Protein AF-A0A832ZTC3-F1 (afdb_monomer_lite)

Secondary structure (DSSP, 8-state):
-HHHHHHHHHHHHHHHHHHHHHTT----SSHHHHHHHHHHHHHHHHHHHHHHHHHHHHHHHHHTT--SSEEEEETTEEEEEETTEEEEEETTTTEEEEEETTEEEEEETTEEEEEETTEEEEEETTEEEEE-TT-HHHHHHTHHHHHHHHHHHHHHHHHHHHHHHHHHHHH-GGGGG-

Radius of gyration: 16.46 Å; chains: 1; bounding box: 39×31×46 Å

Organism: NCBI:txid1273541

Structure (mmCIF, N/CA/C/O backbone):
data_AF-A0A832ZTC3-F1
#
_entry.id   AF-A0A832ZTC3-F1
#
loop_
_atom_site.group_PDB
_atom_site.id
_atom_site.type_symbol
_atom_site.label_atom_id
_atom_site.label_alt_id
_atom_site.label_comp_id
_atom_site.label_asym_id
_atom_site.label_entity_id
_atom_site.label_seq_id
_atom_site.pdbx_PDB_ins_code
_atom_site.Cartn_x
_atom_site.Cartn_y
_atom_site.Cartn_z
_atom_site.occupancy
_atom_site.B_iso_or_equiv
_atom_site.auth_seq_id
_atom_site.auth_comp_id
_atom_site.auth_asym_id
_atom_site.auth_atom_id
_atom_site.pdbx_PDB_model_num
ATOM 1 N N . MET A 1 1 ? -5.459 -8.132 22.182 1.00 56.22 1 MET A N 1
ATOM 2 C CA . MET A 1 1 ? -4.021 -7.793 22.064 1.00 56.22 1 MET A CA 1
ATOM 3 C C . MET A 1 1 ? -3.426 -8.232 20.725 1.00 56.22 1 MET A C 1
ATOM 5 O O . MET A 1 1 ? -2.876 -7.371 20.054 1.00 56.22 1 MET A O 1
ATOM 9 N N . ALA A 1 2 ? -3.631 -9.476 20.268 1.00 82.06 2 ALA A N 1
ATOM 10 C CA . ALA A 1 2 ? -3.066 -9.996 19.006 1.00 82.06 2 ALA A CA 1
ATOM 11 C C . ALA A 1 2 ? -3.220 -9.079 17.767 1.00 82.06 2 ALA A C 1
ATOM 13 O O . ALA A 1 2 ? -2.262 -8.873 17.030 1.00 82.06 2 ALA A O 1
ATOM 14 N N . VAL A 1 3 ? -4.387 -8.451 17.560 1.00 90.62 3 VAL A N 1
ATOM 15 C CA . VAL A 1 3 ? -4.623 -7.584 16.384 1.00 90.62 3 VAL A CA 1
ATOM 16 C C . VAL A 1 3 ? -3.766 -6.303 16.399 1.00 90.62 3 VAL A C 1
ATOM 18 O O . VAL A 1 3 ? -3.328 -5.848 15.343 1.00 90.62 3 VAL A O 1
ATOM 21 N N . LEU A 1 4 ? -3.495 -5.720 17.576 1.00 90.31 4 LEU A N 1
ATOM 22 C CA . LEU A 1 4 ? -2.654 -4.516 17.707 1.00 90.31 4 LEU A CA 1
ATOM 23 C C . LEU A 1 4 ? -1.184 -4.822 17.419 1.00 90.31 4 LEU A C 1
ATOM 25 O O . LEU A 1 4 ? -0.517 -4.068 16.711 1.00 90.31 4 LEU A O 1
ATOM 29 N N . GLU A 1 5 ? -0.693 -5.940 17.947 1.00 90.00 5 GLU A N 1
ATOM 30 C CA . GLU A 1 5 ? 0.657 -6.435 17.671 1.00 90.00 5 GLU A CA 1
ATOM 31 C C . GLU A 1 5 ? 0.810 -6.749 16.183 1.00 90.00 5 GLU A C 1
ATOM 33 O O . GLU A 1 5 ? 1.784 -6.329 15.555 1.00 90.00 5 GLU A O 1
ATOM 38 N N . ARG A 1 6 ? -0.213 -7.369 15.584 1.00 91.94 6 ARG A N 1
ATOM 39 C CA . ARG A 1 6 ? -0.230 -7.667 14.154 1.00 91.94 6 ARG A CA 1
ATOM 40 C C . ARG A 1 6 ? -0.203 -6.410 13.286 1.00 91.94 6 ARG A C 1
ATOM 42 O O . ARG A 1 6 ? 0.473 -6.405 12.263 1.00 91.94 6 ARG A O 1
ATOM 49 N N . LEU A 1 7 ? -0.893 -5.333 13.671 1.00 94.38 7 LEU A N 1
ATOM 50 C CA . LEU A 1 7 ? -0.815 -4.053 12.953 1.00 94.38 7 LEU A CA 1
ATOM 51 C C . LEU A 1 7 ? 0.623 -3.519 12.881 1.00 94.38 7 LEU A C 1
ATOM 53 O O . LEU A 1 7 ? 1.050 -3.072 11.818 1.00 94.38 7 LEU A O 1
ATOM 57 N N . GLU A 1 8 ? 1.366 -3.576 13.990 1.00 94.12 8 GLU A N 1
ATOM 58 C CA . GLU A 1 8 ? 2.767 -3.133 14.040 1.00 94.12 8 GLU A CA 1
ATOM 59 C C . GLU A 1 8 ? 3.683 -4.046 13.225 1.00 94.12 8 GLU A C 1
ATOM 61 O O . GLU A 1 8 ? 4.513 -3.562 12.458 1.00 94.12 8 GLU A O 1
ATOM 66 N N . GLU A 1 9 ? 3.534 -5.362 13.376 1.00 94.12 9 GLU A N 1
ATOM 67 C CA . GLU A 1 9 ? 4.323 -6.353 12.643 1.00 94.12 9 GLU A CA 1
ATOM 68 C C . GLU A 1 9 ? 4.146 -6.202 11.129 1.00 94.12 9 GLU A C 1
ATOM 70 O O . GLU A 1 9 ? 5.126 -6.170 10.376 1.00 94.12 9 GLU A O 1
ATOM 75 N N . VAL A 1 10 ? 2.898 -6.060 10.676 1.00 96.19 10 VAL A N 1
ATOM 76 C CA . VAL A 1 10 ? 2.590 -5.859 9.261 1.00 96.19 10 VAL A CA 1
ATOM 77 C C . VAL A 1 10 ? 3.148 -4.525 8.781 1.00 96.19 10 VAL A C 1
ATOM 79 O O . VAL A 1 10 ? 3.794 -4.501 7.739 1.00 96.19 10 VAL A O 1
ATOM 82 N N . ALA A 1 11 ? 2.975 -3.431 9.531 1.00 96.75 11 ALA A N 1
ATOM 83 C CA . ALA A 1 11 ? 3.546 -2.135 9.163 1.00 96.75 11 ALA A CA 1
ATOM 84 C C . ALA A 1 11 ? 5.073 -2.214 8.965 1.00 96.75 11 ALA A C 1
ATOM 86 O O . ALA A 1 11 ? 5.588 -1.845 7.909 1.00 96.75 11 ALA A O 1
ATOM 87 N N . ARG A 1 12 ? 5.800 -2.810 9.920 1.00 96.31 12 ARG A N 1
ATOM 88 C CA . ARG A 1 12 ? 7.253 -3.033 9.793 1.00 96.31 12 ARG A CA 1
ATOM 89 C C . ARG A 1 12 ? 7.610 -3.891 8.583 1.00 96.31 12 ARG A C 1
ATOM 91 O O . ARG A 1 12 ? 8.587 -3.607 7.893 1.00 96.31 12 ARG A O 1
ATOM 98 N N . SER A 1 13 ? 6.819 -4.926 8.308 1.00 95.75 13 SER A N 1
ATOM 99 C CA . SER A 1 13 ? 7.023 -5.794 7.144 1.00 95.75 13 SER A CA 1
ATOM 100 C C . SER A 1 13 ? 6.860 -5.021 5.832 1.00 95.75 13 SER A C 1
ATOM 102 O O . SER A 1 13 ? 7.670 -5.180 4.921 1.00 95.75 13 SER A O 1
ATOM 104 N N . LEU A 1 14 ? 5.858 -4.142 5.740 1.00 96.75 14 LEU A N 1
ATOM 105 C CA . LEU A 1 14 ? 5.639 -3.291 4.569 1.00 96.75 14 LEU A CA 1
ATOM 106 C C . LEU A 1 14 ? 6.760 -2.264 4.381 1.00 96.75 14 LEU A C 1
ATOM 108 O O . LEU A 1 14 ? 7.227 -2.079 3.260 1.00 96.75 14 LEU A O 1
ATOM 112 N N . GLU A 1 15 ? 7.246 -1.649 5.457 1.00 96.06 15 GLU A N 1
ATOM 113 C CA . GLU A 1 15 ? 8.422 -0.766 5.411 1.00 96.06 15 GLU A CA 1
ATOM 114 C C . GLU A 1 15 ? 9.674 -1.492 4.920 1.00 96.06 15 GLU A C 1
ATOM 116 O O . GLU A 1 15 ? 10.393 -0.977 4.064 1.00 96.06 15 GLU A O 1
ATOM 121 N N . ALA A 1 16 ? 9.919 -2.712 5.402 1.00 95.19 16 ALA A N 1
ATOM 122 C CA . ALA A 1 16 ? 11.043 -3.519 4.940 1.00 95.19 16 ALA A CA 1
ATOM 123 C C . ALA A 1 16 ? 10.937 -3.847 3.439 1.00 95.19 16 ALA A C 1
ATOM 125 O O . ALA A 1 16 ? 11.939 -3.809 2.722 1.00 95.19 16 ALA A O 1
ATOM 126 N N . ILE A 1 17 ? 9.725 -4.127 2.944 1.00 94.88 17 ILE A N 1
ATOM 127 C CA . ILE A 1 17 ? 9.466 -4.332 1.512 1.00 94.88 17 ILE A CA 1
ATOM 128 C C . ILE A 1 17 ? 9.732 -3.042 0.723 1.00 94.88 17 ILE A C 1
ATOM 130 O O . ILE A 1 17 ? 10.432 -3.084 -0.290 1.00 94.88 17 ILE A O 1
ATOM 134 N N . ALA A 1 18 ? 9.212 -1.901 1.182 1.00 95.75 18 ALA A N 1
ATOM 135 C CA . ALA A 1 18 ? 9.405 -0.608 0.528 1.00 95.75 18 ALA A CA 1
ATOM 136 C C . ALA A 1 18 ? 10.892 -0.226 0.443 1.00 95.75 18 ALA A C 1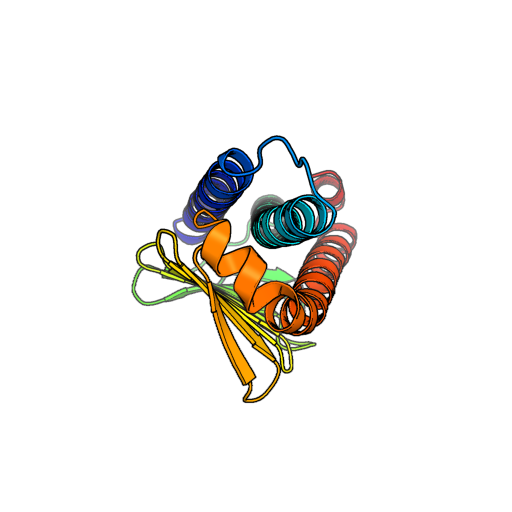
ATOM 138 O O . ALA A 1 18 ? 11.370 0.150 -0.629 1.00 95.75 18 ALA A O 1
ATOM 139 N N . ASN A 1 19 ? 11.641 -0.400 1.536 1.00 95.38 19 ASN A N 1
ATOM 140 C CA . ASN A 1 19 ? 13.077 -0.129 1.583 1.00 95.38 19 ASN A CA 1
ATOM 141 C C . ASN A 1 19 ? 13.859 -1.023 0.615 1.00 95.38 19 ASN A C 1
ATOM 143 O O . ASN A 1 19 ? 14.653 -0.515 -0.172 1.00 95.38 19 ASN A O 1
ATOM 147 N N . ARG A 1 20 ? 13.561 -2.328 0.578 1.00 94.31 20 ARG A N 1
ATOM 148 C CA . ARG A 1 20 ? 14.194 -3.260 -0.370 1.00 94.31 20 ARG A CA 1
ATOM 149 C C . ARG A 1 20 ? 13.944 -2.876 -1.829 1.00 94.31 20 ARG A C 1
ATOM 151 O O . ARG A 1 20 ? 14.832 -3.000 -2.664 1.00 94.31 20 ARG A O 1
ATOM 158 N N . ILE A 1 21 ? 12.734 -2.421 -2.157 1.00 93.94 21 ILE A N 1
ATOM 159 C CA . ILE A 1 21 ? 12.423 -1.929 -3.506 1.00 93.94 21 ILE A CA 1
ATOM 160 C C . ILE A 1 21 ? 13.244 -0.671 -3.805 1.00 93.94 21 ILE A C 1
ATOM 162 O O . ILE A 1 21 ? 13.821 -0.555 -4.885 1.00 93.94 21 ILE A O 1
ATOM 166 N N . ARG A 1 22 ? 13.346 0.253 -2.847 1.00 93.56 22 ARG A N 1
ATOM 167 C CA . ARG A 1 22 ? 14.090 1.510 -2.996 1.00 93.56 22 ARG A CA 1
ATOM 168 C C . ARG A 1 22 ? 15.588 1.298 -3.205 1.00 93.56 22 ARG A C 1
ATOM 170 O O . ARG A 1 22 ? 16.180 2.021 -3.996 1.00 93.56 22 ARG A O 1
ATOM 177 N N . GLU A 1 23 ? 16.177 0.287 -2.574 1.00 92.56 23 GLU A N 1
ATOM 178 C CA . GLU A 1 23 ? 17.584 -0.095 -2.771 1.00 92.56 23 GLU A CA 1
ATOM 179 C C . GLU A 1 23 ? 17.912 -0.487 -4.223 1.00 92.56 23 GLU A C 1
ATOM 181 O O . GLU A 1 23 ? 19.069 -0.428 -4.629 1.00 92.56 23 GLU A O 1
ATOM 186 N N . SER A 1 24 ? 16.912 -0.843 -5.039 1.00 87.25 24 SER A N 1
ATOM 187 C CA . SER A 1 24 ? 17.113 -1.128 -6.469 1.00 87.25 24 SER A CA 1
ATOM 188 C C . SER A 1 24 ? 17.202 0.126 -7.359 1.00 87.25 24 SER A C 1
ATOM 190 O O . SER A 1 24 ? 17.553 0.040 -8.545 1.00 87.25 24 SER A O 1
ATOM 192 N N . VAL A 1 25 ? 16.903 1.306 -6.803 1.00 90.00 25 VAL A N 1
ATOM 193 C CA . VAL A 1 25 ? 17.070 2.594 -7.484 1.00 90.00 25 VAL A CA 1
ATOM 194 C C . VAL A 1 25 ? 18.559 2.932 -7.527 1.00 90.00 25 VAL A C 1
ATOM 196 O O . VAL A 1 25 ? 19.223 3.040 -6.504 1.00 90.00 25 VAL A O 1
ATOM 199 N N . GLY A 1 26 ? 19.086 3.111 -8.734 1.00 88.00 26 GLY A N 1
ATOM 200 C CA . GLY A 1 26 ? 20.487 3.456 -8.980 1.00 88.00 26 GLY A CA 1
ATOM 201 C C . GLY A 1 26 ? 20.602 4.686 -9.877 1.00 88.00 26 GLY A C 1
ATOM 202 O O . GLY A 1 26 ? 19.577 5.285 -10.215 1.00 88.00 26 GLY A O 1
ATOM 203 N N . PRO A 1 27 ? 21.819 5.063 -10.300 1.00 90.88 27 PRO A N 1
ATOM 204 C CA . PRO A 1 27 ? 21.995 6.163 -11.240 1.00 90.88 27 PRO A CA 1
ATOM 205 C C . PRO A 1 27 ? 21.215 5.902 -12.538 1.00 90.88 27 PRO A C 1
ATOM 207 O O . PRO A 1 27 ? 20.991 4.748 -12.919 1.00 90.88 27 PRO A O 1
ATOM 210 N N . ALA A 1 28 ? 20.767 6.988 -13.167 1.00 92.56 28 ALA A N 1
ATOM 211 C CA . ALA A 1 28 ? 20.100 6.977 -14.461 1.00 92.56 28 ALA A CA 1
ATOM 212 C C . ALA A 1 28 ? 20.954 7.745 -15.470 1.00 92.56 28 ALA A C 1
ATOM 214 O O . ALA A 1 28 ? 21.241 8.925 -15.270 1.00 92.56 28 ALA A O 1
ATOM 215 N N . GLU A 1 29 ? 21.315 7.078 -16.556 1.00 93.94 29 GLU A N 1
ATOM 216 C CA . GLU A 1 29 ? 22.100 7.609 -17.672 1.00 93.94 29 GLU A CA 1
ATOM 217 C C . GLU A 1 29 ? 21.203 7.991 -18.859 1.00 93.94 29 GLU A C 1
ATOM 219 O O . GLU A 1 29 ? 21.633 8.663 -19.794 1.00 93.94 29 GLU A O 1
ATOM 224 N N . SER A 1 30 ? 19.923 7.607 -18.816 1.00 95.81 30 SER A N 1
ATOM 225 C CA . SER A 1 30 ? 18.931 7.944 -19.837 1.00 95.81 30 SER A CA 1
ATOM 226 C C . SER A 1 30 ? 17.593 8.400 -19.251 1.00 95.81 30 SER A C 1
ATOM 228 O O . SER A 1 30 ? 17.248 8.132 -18.096 1.00 95.81 30 SER A O 1
ATOM 230 N N . LEU A 1 31 ? 16.774 9.048 -20.088 1.00 94.81 31 LEU A N 1
ATOM 231 C CA . LEU A 1 31 ? 15.403 9.415 -19.722 1.00 94.81 31 LEU A CA 1
ATOM 232 C C . LEU A 1 31 ? 14.551 8.182 -19.378 1.00 94.81 31 LEU A C 1
ATOM 234 O O . LEU A 1 31 ? 13.717 8.244 -18.476 1.00 94.81 31 LEU A O 1
ATOM 238 N N . ALA A 1 32 ? 14.752 7.062 -20.078 1.00 95.31 32 ALA A N 1
ATOM 239 C CA . ALA A 1 32 ? 14.032 5.821 -19.806 1.00 95.31 32 ALA A CA 1
ATOM 240 C C . ALA A 1 32 ? 14.367 5.279 -18.408 1.00 95.31 32 ALA A C 1
ATOM 242 O O . ALA A 1 32 ? 13.462 4.946 -17.645 1.00 95.31 32 ALA A O 1
ATOM 243 N N . GLU A 1 33 ? 15.646 5.281 -18.032 1.00 95.25 33 GLU A N 1
ATOM 244 C CA . GLU A 1 33 ? 16.091 4.870 -16.697 1.00 95.25 33 GLU A CA 1
ATOM 245 C C . GLU A 1 33 ? 15.601 5.815 -15.599 1.00 95.25 33 GLU A C 1
ATOM 247 O O . GLU A 1 33 ? 15.135 5.358 -14.559 1.00 95.25 33 GLU A O 1
ATOM 252 N N . SER A 1 34 ? 15.614 7.128 -15.842 1.00 96.50 34 SER A N 1
ATOM 253 C CA . SER A 1 34 ? 15.068 8.116 -14.902 1.00 96.50 34 SER A CA 1
ATOM 254 C C . SER A 1 34 ? 13.574 7.882 -14.636 1.00 96.50 34 SER A C 1
ATOM 256 O O . SER A 1 34 ? 13.103 7.895 -13.492 1.00 96.50 34 SER A O 1
ATOM 258 N N . ARG A 1 35 ? 12.813 7.575 -15.693 1.00 96.75 35 ARG A N 1
ATOM 259 C CA . ARG A 1 35 ? 11.392 7.224 -15.586 1.00 96.75 35 ARG A CA 1
ATOM 260 C C . ARG A 1 35 ? 11.176 5.880 -14.892 1.00 96.75 35 ARG A C 1
ATOM 262 O O . ARG A 1 35 ? 10.235 5.768 -14.110 1.00 96.75 35 ARG A O 1
ATOM 269 N N . ALA A 1 36 ? 12.038 4.892 -15.128 1.00 96.75 36 ALA A N 1
ATOM 270 C CA . ALA A 1 36 ? 12.002 3.614 -14.417 1.00 96.75 36 ALA A CA 1
ATOM 271 C C . ALA A 1 36 ? 12.254 3.801 -12.918 1.00 96.75 36 ALA A C 1
ATOM 273 O O . ALA A 1 36 ? 11.461 3.327 -12.109 1.00 96.75 36 ALA A O 1
ATOM 274 N N . ASN A 1 37 ? 13.270 4.582 -12.544 1.00 96.75 37 ASN A N 1
ATOM 275 C CA . ASN A 1 37 ? 13.541 4.943 -11.153 1.00 96.75 37 ASN A CA 1
ATOM 276 C C . ASN A 1 37 ? 12.336 5.623 -10.494 1.00 96.75 37 ASN A C 1
ATOM 278 O O . ASN A 1 37 ? 11.987 5.292 -9.365 1.00 96.75 37 ASN A O 1
ATOM 282 N N . THR A 1 38 ? 11.658 6.524 -11.212 1.00 96.62 38 THR A N 1
ATOM 283 C CA . THR A 1 38 ? 10.425 7.163 -10.723 1.00 96.62 38 THR A CA 1
ATOM 284 C C . THR A 1 38 ? 9.328 6.132 -10.458 1.00 96.62 38 THR A C 1
ATOM 286 O O . THR A 1 38 ? 8.692 6.169 -9.409 1.00 96.62 38 THR A O 1
ATOM 289 N N . ALA A 1 39 ? 9.110 5.190 -11.379 1.00 96.81 39 ALA A N 1
ATOM 290 C CA . ALA A 1 39 ? 8.105 4.144 -11.207 1.00 96.81 39 ALA A CA 1
ATOM 291 C C . ALA A 1 39 ? 8.420 3.231 -10.007 1.00 96.81 39 ALA A C 1
ATOM 293 O O . ALA A 1 39 ? 7.538 2.976 -9.187 1.00 96.81 39 ALA A O 1
ATOM 294 N N . ILE A 1 40 ? 9.677 2.794 -9.870 1.00 96.81 40 ILE A N 1
ATOM 295 C CA . ILE A 1 40 ? 10.162 1.980 -8.742 1.00 96.81 40 ILE A CA 1
ATOM 296 C C . ILE A 1 40 ? 9.959 2.731 -7.421 1.00 96.81 40 ILE A C 1
ATOM 298 O O . ILE A 1 40 ? 9.395 2.186 -6.470 1.00 96.81 40 ILE A O 1
ATOM 302 N N . TYR A 1 41 ? 10.350 4.006 -7.379 1.00 96.69 41 TYR A N 1
ATOM 303 C CA . TYR A 1 41 ? 10.184 4.850 -6.203 1.00 96.69 41 TYR A CA 1
ATOM 304 C C . TYR A 1 41 ? 8.709 5.009 -5.823 1.00 96.69 41 TYR A C 1
ATOM 306 O O . TYR A 1 41 ? 8.350 4.763 -4.675 1.00 96.69 41 TYR A O 1
ATOM 314 N N . SER A 1 42 ? 7.832 5.319 -6.779 1.00 97.38 42 SER A N 1
ATOM 315 C CA . SER A 1 42 ? 6.394 5.461 -6.529 1.00 97.38 42 SER A CA 1
ATOM 316 C C . SER A 1 42 ? 5.718 4.161 -6.071 1.00 97.38 42 SER A C 1
ATOM 318 O O . SER A 1 42 ? 4.751 4.217 -5.313 1.00 97.38 42 SER A O 1
ATOM 320 N N . ILE A 1 43 ? 6.210 2.988 -6.488 1.00 97.50 43 ILE A N 1
ATOM 321 C CA . ILE A 1 43 ? 5.768 1.701 -5.925 1.00 97.50 43 ILE A CA 1
ATOM 322 C C . ILE A 1 43 ? 6.181 1.602 -4.450 1.00 97.50 43 ILE A C 1
ATOM 324 O O . ILE A 1 43 ? 5.348 1.257 -3.612 1.00 97.50 43 ILE A O 1
ATOM 328 N N . SER A 1 44 ? 7.437 1.931 -4.121 1.00 97.31 44 SER A N 1
ATOM 329 C CA . SER A 1 44 ? 7.913 1.912 -2.729 1.00 97.31 44 SER A CA 1
ATOM 330 C C . SER A 1 44 ? 7.131 2.883 -1.834 1.00 97.31 44 SER A C 1
ATOM 332 O O . SER A 1 44 ? 6.699 2.499 -0.751 1.00 97.31 44 SER A O 1
ATOM 334 N N . GLU A 1 45 ? 6.865 4.097 -2.323 1.00 98.00 45 GLU A N 1
ATOM 335 C CA . GLU A 1 45 ? 6.109 5.139 -1.620 1.00 98.00 45 GLU A CA 1
ATOM 336 C C . GLU A 1 45 ? 4.665 4.692 -1.357 1.00 98.00 45 GLU A C 1
ATOM 338 O O . GLU A 1 45 ? 4.156 4.858 -0.254 1.00 98.00 45 GLU A O 1
ATOM 343 N N . ALA A 1 46 ? 4.012 4.037 -2.325 1.00 98.25 46 ALA A N 1
ATOM 344 C CA . ALA A 1 46 ? 2.668 3.497 -2.124 1.00 98.25 46 ALA A CA 1
ATOM 345 C C . ALA A 1 46 ? 2.627 2.416 -1.027 1.00 98.25 46 ALA A C 1
ATOM 347 O O . ALA A 1 46 ? 1.674 2.348 -0.255 1.00 98.25 46 ALA A O 1
ATOM 348 N N . ILE A 1 47 ? 3.642 1.558 -0.933 1.00 98.06 47 ILE A N 1
ATOM 349 C CA . ILE A 1 47 ? 3.708 0.538 0.126 1.00 98.06 47 ILE A CA 1
ATOM 350 C C . ILE A 1 47 ? 3.958 1.199 1.491 1.00 98.06 47 ILE A C 1
ATOM 352 O O . ILE A 1 47 ? 3.327 0.827 2.483 1.00 98.06 47 ILE A O 1
ATOM 356 N N . GLU A 1 48 ? 4.818 2.214 1.538 1.00 97.50 48 GLU A N 1
ATOM 357 C CA . GLU A 1 48 ? 5.109 2.982 2.750 1.00 97.50 48 GLU A CA 1
ATOM 358 C C . GLU A 1 48 ? 3.887 3.772 3.248 1.00 97.50 48 GLU A C 1
ATOM 360 O O . GLU A 1 48 ? 3.548 3.691 4.426 1.00 97.50 48 GLU A O 1
ATOM 365 N N . GLU A 1 49 ? 3.133 4.436 2.367 1.00 98.31 49 GLU A N 1
ATOM 366 C CA . GLU A 1 49 ? 1.885 5.129 2.732 1.00 98.31 49 GLU A CA 1
ATOM 367 C C . GLU A 1 49 ? 0.821 4.151 3.297 1.00 98.31 49 GLU A C 1
ATOM 369 O O . GLU A 1 49 ? 0.031 4.515 4.184 1.00 98.31 49 GLU A O 1
ATOM 374 N N . ILE A 1 50 ? 0.800 2.888 2.839 1.00 98.38 50 ILE A N 1
ATOM 375 C CA . ILE A 1 50 ? -0.029 1.829 3.444 1.00 98.38 50 ILE A CA 1
ATOM 376 C C . ILE A 1 50 ? 0.492 1.477 4.841 1.00 98.38 50 ILE A C 1
ATOM 378 O O . ILE A 1 50 ? -0.313 1.419 5.772 1.00 98.38 50 ILE A O 1
ATOM 382 N N . SER A 1 51 ? 1.807 1.291 5.014 1.00 98.00 51 SER A N 1
ATOM 383 C CA . SER A 1 51 ? 2.412 1.069 6.338 1.00 98.00 51 SER A CA 1
ATOM 384 C C . SER A 1 51 ? 2.028 2.176 7.324 1.00 98.00 51 SER A C 1
ATOM 386 O O . SER A 1 51 ? 1.488 1.904 8.400 1.00 98.00 51 SER A O 1
ATOM 388 N N . MET A 1 52 ? 2.201 3.439 6.924 1.00 97.88 52 MET A N 1
ATOM 389 C CA . MET A 1 52 ? 1.835 4.606 7.729 1.00 97.88 52 MET A CA 1
ATOM 390 C C . MET A 1 52 ? 0.353 4.595 8.107 1.00 97.88 52 MET A C 1
ATOM 392 O O . MET A 1 52 ? -0.011 4.914 9.241 1.00 97.88 52 MET A O 1
ATOM 396 N N . SER A 1 53 ? -0.520 4.188 7.180 1.00 97.69 53 SER A N 1
ATOM 397 C CA . SER A 1 53 ? -1.949 4.037 7.458 1.00 97.69 53 SER A CA 1
ATOM 398 C C . SER A 1 53 ? -2.206 2.997 8.552 1.00 97.69 53 SER A C 1
ATOM 400 O O . SER A 1 53 ? -3.005 3.259 9.450 1.00 97.69 53 SER A O 1
ATOM 402 N N . LEU A 1 54 ? -1.515 1.853 8.526 1.00 97.81 54 LEU A N 1
ATOM 403 C CA . LEU A 1 54 ? -1.640 0.808 9.548 1.00 97.81 54 LEU A CA 1
ATOM 404 C C . LEU A 1 54 ? -1.098 1.259 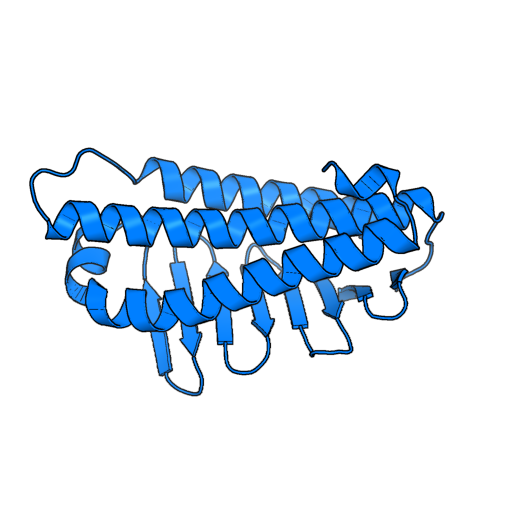10.911 1.00 97.81 54 LEU A C 1
ATOM 406 O O . LEU A 1 54 ? -1.783 1.075 11.919 1.00 97.81 54 LEU A O 1
ATOM 410 N N . ARG A 1 55 ? 0.063 1.928 10.956 1.00 97.38 55 ARG A N 1
ATOM 411 C CA . ARG A 1 55 ? 0.604 2.524 12.197 1.00 97.38 55 ARG A CA 1
ATOM 412 C C . ARG A 1 55 ? -0.361 3.531 12.809 1.00 97.38 55 ARG A C 1
ATOM 414 O O . ARG A 1 55 ? -0.582 3.538 14.018 1.00 97.38 55 ARG A O 1
ATOM 421 N N . LYS A 1 56 ? -0.983 4.357 11.968 1.00 96.75 56 LYS A N 1
ATOM 422 C CA . LYS A 1 56 ? -1.981 5.334 12.404 1.00 96.75 56 LYS A CA 1
ATOM 423 C C . LYS A 1 56 ? -3.217 4.653 12.981 1.00 96.75 56 LYS A C 1
ATOM 425 O O . LYS A 1 56 ? -3.671 5.042 14.052 1.00 96.75 56 LYS A O 1
ATOM 430 N N . LEU A 1 57 ? -3.729 3.613 12.318 1.00 97.06 57 LEU A N 1
ATOM 431 C CA . LEU A 1 57 ? -4.845 2.816 12.837 1.00 97.06 57 LEU A CA 1
ATOM 432 C C . LEU A 1 57 ? -4.502 2.163 14.181 1.00 97.06 57 LEU A C 1
ATOM 434 O O . LEU A 1 57 ? -5.336 2.204 15.081 1.00 97.06 57 LEU A O 1
ATOM 438 N N . LYS A 1 58 ? -3.280 1.638 14.343 1.00 96.50 58 LYS A N 1
ATOM 439 C CA . LYS A 1 58 ? -2.784 1.103 15.619 1.00 96.50 58 LYS A CA 1
ATOM 440 C C . LYS A 1 58 ? -2.773 2.156 16.721 1.00 96.50 58 LYS A C 1
ATOM 442 O O . LYS A 1 58 ? -3.369 1.923 17.763 1.00 96.50 58 LYS A O 1
ATOM 447 N N . CYS A 1 59 ? -2.174 3.321 16.472 1.00 96.94 59 CYS A N 1
ATOM 448 C CA . CYS A 1 59 ? -2.135 4.405 17.457 1.00 96.94 59 CYS A CA 1
ATOM 449 C C . CYS A 1 59 ? -3.542 4.815 17.908 1.00 96.94 59 CYS A C 1
ATOM 451 O O . CYS A 1 59 ? -3.790 4.983 19.099 1.00 96.94 59 CYS A O 1
ATOM 453 N N . ILE A 1 60 ? -4.489 4.940 16.968 1.00 96.69 60 ILE A N 1
ATOM 454 C CA . ILE A 1 60 ? -5.880 5.273 17.307 1.00 96.69 60 ILE A CA 1
ATOM 455 C C . ILE A 1 60 ? -6.502 4.157 18.153 1.00 96.69 60 ILE A C 1
ATOM 457 O O . ILE A 1 60 ? -7.183 4.441 19.133 1.00 96.69 60 ILE A O 1
ATOM 461 N N . ALA A 1 61 ? -6.274 2.896 17.787 1.00 95.56 61 ALA A N 1
ATOM 462 C CA . ALA A 1 61 ? -6.777 1.748 18.530 1.00 95.56 61 ALA A CA 1
ATOM 463 C C . ALA A 1 61 ? -6.258 1.727 19.979 1.00 95.56 61 ALA A C 1
ATOM 465 O O . ALA A 1 61 ? -7.048 1.557 20.904 1.00 95.56 61 ALA A O 1
ATOM 466 N N . GLU A 1 62 ? -4.954 1.953 20.167 1.00 95.00 62 GLU A N 1
ATOM 467 C CA . GLU A 1 62 ? -4.292 2.033 21.476 1.00 95.00 62 GLU A CA 1
ATOM 468 C C . GLU A 1 62 ? -4.845 3.198 22.305 1.00 95.00 62 GLU A C 1
ATOM 470 O O . GLU A 1 62 ? -5.260 3.000 23.444 1.00 95.00 62 GLU A O 1
ATOM 475 N N . ALA A 1 63 ? -4.940 4.395 21.718 1.00 94.62 63 ALA A N 1
ATOM 476 C CA . ALA A 1 63 ? -5.455 5.586 22.395 1.00 94.62 63 ALA A CA 1
ATOM 477 C C . ALA A 1 63 ? -6.912 5.432 22.863 1.00 94.62 63 ALA A C 1
ATOM 479 O O . ALA A 1 63 ? -7.318 6.053 23.843 1.00 94.62 63 ALA A O 1
ATOM 480 N N . LYS A 1 64 ? -7.699 4.607 22.167 1.00 92.94 64 LYS A N 1
ATOM 481 C CA . LYS A 1 64 ? -9.095 4.318 22.513 1.00 92.94 64 LYS A CA 1
ATOM 482 C C . LYS A 1 64 ? -9.269 3.132 23.459 1.00 92.94 64 LYS A C 1
ATOM 484 O O . LYS A 1 64 ? -10.405 2.861 23.840 1.00 92.94 64 LYS A O 1
ATOM 489 N N . GLY A 1 65 ? -8.204 2.391 23.772 1.00 90.81 65 GLY A N 1
ATOM 490 C CA . GLY A 1 65 ? -8.318 1.112 24.474 1.00 90.81 65 GLY A CA 1
ATOM 491 C C . GLY A 1 65 ? -9.193 0.114 23.709 1.00 90.81 65 GLY A C 1
ATOM 492 O O . GLY A 1 65 ? -10.048 -0.540 24.296 1.00 90.81 65 GLY A O 1
ATOM 493 N N . ALA A 1 66 ? -9.058 0.053 22.379 1.00 89.06 66 ALA A N 1
ATOM 494 C CA . ALA A 1 66 ? -9.860 -0.849 21.560 1.00 89.06 66 ALA A CA 1
ATOM 495 C C . ALA A 1 66 ?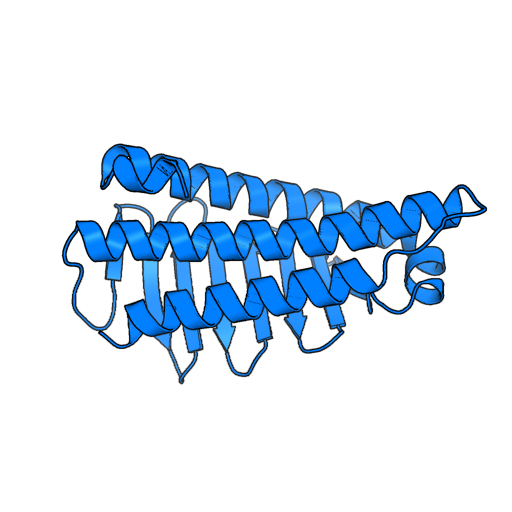 -9.478 -2.314 21.834 1.00 89.06 66 ALA A C 1
ATOM 497 O O . ALA A 1 66 ? -8.326 -2.716 21.660 1.00 89.06 66 ALA A O 1
ATOM 498 N N . GLU A 1 67 ? -10.471 -3.122 22.196 1.00 85.50 67 GLU A N 1
ATOM 499 C CA . GLU A 1 67 ? -10.306 -4.534 22.540 1.00 85.50 67 GLU A CA 1
ATOM 500 C C . GLU A 1 67 ? -11.218 -5.440 21.700 1.00 85.50 67 GLU A C 1
ATOM 502 O O . GLU A 1 67 ? -12.158 -4.989 21.045 1.00 85.50 67 GLU A O 1
ATOM 507 N N . GLY A 1 68 ? -10.926 -6.743 21.722 1.00 85.94 68 GLY A N 1
ATOM 508 C CA . GLY A 1 68 ? -11.678 -7.770 21.001 1.00 85.94 68 GLY A CA 1
ATOM 509 C C . GLY A 1 68 ? -10.993 -8.285 19.732 1.00 85.94 68 GLY A C 1
ATOM 510 O O . GLY A 1 68 ? -9.868 -7.910 19.397 1.00 85.94 68 GLY A O 1
ATOM 511 N N . SER A 1 69 ? -11.681 -9.197 19.041 1.00 86.38 69 SER A N 1
ATOM 512 C CA . SER A 1 69 ? -11.236 -9.802 17.774 1.00 86.38 69 SER A CA 1
ATOM 513 C C . SER A 1 69 ? -11.430 -8.880 16.567 1.00 86.38 69 SER A C 1
ATOM 515 O O . SER A 1 69 ? -10.752 -9.036 15.554 1.00 86.38 69 SER A O 1
ATOM 517 N N . VAL A 1 70 ? -12.334 -7.903 16.686 1.00 93.19 70 VAL A N 1
ATOM 518 C CA . VAL A 1 70 ? -12.609 -6.881 15.675 1.00 93.19 70 VAL A CA 1
ATOM 519 C C . VAL A 1 70 ? -12.504 -5.507 16.324 1.00 93.19 70 VAL A C 1
ATOM 521 O O . VAL A 1 70 ? -13.363 -5.102 17.102 1.00 93.19 70 VAL A O 1
ATOM 524 N N . LEU A 1 71 ? -11.461 -4.766 15.970 1.00 94.44 71 LEU A N 1
ATOM 525 C CA . LEU A 1 71 ? -11.205 -3.420 16.458 1.00 94.44 71 LEU A CA 1
ATOM 526 C C . LEU A 1 71 ? -11.972 -2.404 15.608 1.00 94.44 71 LEU A C 1
ATOM 528 O O . LEU A 1 71 ? -11.631 -2.148 14.450 1.00 94.44 71 LEU A O 1
ATOM 532 N N . ALA A 1 72 ? -13.010 -1.799 16.182 1.00 93.31 72 ALA A N 1
ATOM 533 C CA . ALA A 1 72 ? -13.719 -0.674 15.578 1.00 93.31 72 ALA A CA 1
ATOM 534 C C . ALA A 1 72 ? -12.969 0.640 15.861 1.00 93.31 72 ALA A C 1
ATOM 536 O O . ALA A 1 72 ? -13.219 1.319 16.855 1.00 93.31 72 ALA A O 1
ATOM 537 N N . ILE A 1 73 ? -12.033 0.999 14.980 1.00 94.31 73 ILE A N 1
ATOM 538 C CA . ILE A 1 73 ? -11.114 2.133 15.179 1.00 94.31 73 ILE A CA 1
ATOM 539 C C . ILE A 1 73 ? -11.866 3.468 15.161 1.00 94.31 73 ILE A C 1
ATOM 541 O O . ILE A 1 73 ? -11.769 4.281 16.079 1.00 94.31 73 ILE A O 1
ATOM 545 N N . CYS A 1 74 ? -12.680 3.670 14.131 1.00 92.38 74 CYS A N 1
ATOM 546 C CA . CYS A 1 74 ? -13.617 4.783 14.021 1.00 92.38 74 CYS A CA 1
ATOM 547 C C . CYS A 1 74 ? -14.828 4.345 13.208 1.00 92.38 74 CYS A C 1
ATOM 549 O O . CYS A 1 74 ? -14.863 3.228 12.691 1.00 92.38 74 CYS A O 1
ATOM 551 N N . THR A 1 75 ? -15.804 5.236 13.018 1.00 90.31 75 THR A N 1
ATOM 552 C CA . THR A 1 75 ? -17.048 4.936 12.282 1.00 90.31 75 THR A CA 1
ATOM 553 C C . THR A 1 75 ? -16.813 4.269 10.924 1.00 90.31 75 THR A C 1
ATOM 555 O O . THR A 1 75 ? -17.654 3.515 10.445 1.00 90.31 75 THR A O 1
ATOM 558 N N . THR A 1 76 ? -15.675 4.553 10.284 1.00 92.12 76 THR A N 1
ATOM 559 C CA . THR A 1 76 ? -15.370 4.047 8.944 1.00 92.12 76 THR A CA 1
ATOM 560 C C . THR A 1 76 ? -14.361 2.913 8.905 1.00 92.12 76 THR A C 1
ATOM 562 O O . THR A 1 76 ? -14.327 2.262 7.871 1.00 92.12 76 THR A O 1
ATOM 565 N N . TRP A 1 77 ? -13.582 2.653 9.960 1.00 96.81 77 TRP A N 1
ATOM 566 C CA . TRP A 1 77 ? -12.464 1.704 9.930 1.00 96.81 77 TRP A CA 1
ATOM 567 C C . TRP A 1 77 ? -12.646 0.571 10.931 1.00 96.81 77 TRP A C 1
ATOM 569 O O . TRP A 1 77 ? -12.912 0.803 12.111 1.00 96.81 77 TRP A O 1
ATOM 579 N N . ARG A 1 78 ? -12.443 -0.653 10.449 1.00 96.12 78 ARG A N 1
ATOM 580 C CA . ARG A 1 78 ? -12.413 -1.879 11.245 1.00 96.12 78 ARG A CA 1
ATOM 581 C C . ARG A 1 78 ? -11.135 -2.640 10.946 1.00 96.12 78 ARG A C 1
ATOM 583 O O . ARG A 1 78 ? -10.719 -2.690 9.791 1.00 96.12 78 ARG A O 1
ATOM 590 N N . VAL A 1 79 ? -10.541 -3.239 11.966 1.00 97.12 79 VAL A N 1
ATOM 591 C CA . VAL A 1 79 ? -9.356 -4.086 11.825 1.00 97.12 79 VAL A CA 1
ATOM 592 C C . VAL A 1 79 ? -9.591 -5.389 12.567 1.00 97.12 79 VAL A C 1
ATOM 594 O O . VAL A 1 79 ? -10.073 -5.371 13.693 1.00 97.12 79 VAL A O 1
ATOM 597 N N . PHE A 1 80 ? -9.279 -6.514 11.947 1.00 96.19 80 PHE A N 1
ATOM 598 C CA . PHE A 1 80 ? -9.436 -7.834 12.544 1.00 96.19 80 PHE A CA 1
ATOM 599 C C . PHE A 1 80 ? -8.399 -8.800 11.980 1.00 96.19 80 PHE A C 1
ATOM 601 O O . PHE A 1 80 ? -7.731 -8.510 10.985 1.00 96.19 80 PHE A O 1
ATOM 608 N N . GLU A 1 81 ? -8.264 -9.946 12.631 1.00 94.12 81 GLU A N 1
ATOM 609 C CA . GLU A 1 81 ? -7.474 -11.063 12.128 1.00 94.12 81 GLU A CA 1
ATOM 610 C C . GLU A 1 81 ? -8.398 -12.082 11.452 1.00 94.12 81 GLU A C 1
ATOM 612 O O . GLU A 1 81 ? -9.489 -12.372 11.945 1.00 94.12 81 GLU A O 1
ATOM 617 N N . GLN A 1 82 ? -7.974 -12.610 10.309 1.00 91.19 82 GLN A N 1
ATOM 618 C CA . GLN A 1 82 ? -8.681 -13.648 9.566 1.00 91.19 82 GLN A CA 1
ATOM 619 C C . GLN A 1 82 ? -7.659 -14.631 9.001 1.00 91.19 82 GLN A C 1
ATOM 621 O O . GLN A 1 82 ? -6.703 -14.203 8.354 1.00 91.19 82 GLN A O 1
ATOM 626 N N . ASP A 1 83 ? -7.861 -15.931 9.234 1.00 87.06 83 ASP A N 1
ATOM 627 C CA . ASP A 1 83 ? -6.967 -17.050 8.878 1.00 87.06 83 ASP A CA 1
ATOM 628 C C . ASP A 1 83 ? -5.464 -16.707 9.018 1.00 87.06 83 ASP A C 1
ATOM 630 O O . ASP A 1 83 ? -4.693 -16.798 8.065 1.00 87.06 83 ASP A O 1
ATOM 634 N N . GLY A 1 84 ? -5.061 -16.209 10.194 1.00 84.56 84 GLY A N 1
ATOM 635 C CA . GLY A 1 84 ? -3.666 -15.859 10.510 1.00 84.56 84 GLY A CA 1
ATOM 636 C C . GLY A 1 84 ? -3.117 -14.602 9.818 1.00 84.56 84 GLY A C 1
ATOM 637 O O . GLY A 1 84 ? -1.923 -14.322 9.909 1.00 84.56 84 GLY A O 1
ATOM 638 N N . GLY A 1 85 ? -3.960 -13.841 9.114 1.00 91.25 85 GLY A N 1
ATOM 639 C CA . GLY A 1 85 ? -3.602 -12.588 8.449 1.00 91.25 85 GLY A CA 1
ATOM 640 C C . GLY A 1 85 ? -4.340 -11.376 9.012 1.00 91.25 85 GLY A C 1
ATOM 641 O O . GLY A 1 85 ? -5.452 -11.482 9.525 1.00 91.25 85 GLY A O 1
ATOM 642 N N . LEU A 1 86 ? -3.736 -10.198 8.868 1.00 96.75 86 LEU A N 1
ATOM 643 C CA . LEU A 1 86 ? -4.365 -8.923 9.200 1.00 96.75 86 LEU A CA 1
ATOM 644 C C . LEU A 1 86 ? -5.326 -8.503 8.091 1.00 96.75 86 LEU A C 1
ATOM 646 O O . LEU A 1 86 ? -4.957 -8.537 6.916 1.00 96.75 86 LEU A O 1
ATOM 650 N N . VAL A 1 87 ? -6.504 -8.006 8.459 1.00 97.50 87 VAL A N 1
ATOM 651 C CA . VAL A 1 87 ? -7.430 -7.342 7.540 1.00 97.50 87 VAL A CA 1
ATOM 652 C C . VAL A 1 87 ? -7.880 -6.011 8.141 1.00 97.50 87 VAL A C 1
ATOM 654 O O . VAL A 1 87 ? -8.481 -5.963 9.211 1.00 97.50 87 VAL A O 1
ATOM 657 N N . ALA A 1 88 ? -7.616 -4.913 7.435 1.00 97.81 88 ALA A N 1
ATOM 658 C CA . ALA A 1 88 ? -8.138 -3.586 7.727 1.00 97.81 88 ALA A CA 1
ATOM 659 C C . ALA A 1 88 ? -9.120 -3.169 6.627 1.00 97.81 88 ALA A C 1
ATOM 661 O O . ALA A 1 88 ? -8.766 -3.091 5.448 1.00 97.81 88 ALA A O 1
ATOM 662 N N . VAL A 1 89 ? -10.360 -2.886 7.018 1.00 97.75 89 VAL A N 1
ATOM 663 C CA . VAL A 1 89 ? -11.453 -2.528 6.113 1.00 97.75 89 VAL A CA 1
ATOM 664 C C . VAL A 1 89 ? -11.964 -1.137 6.438 1.00 97.75 89 VAL A C 1
ATOM 666 O O . VAL A 1 89 ? -12.285 -0.821 7.587 1.00 97.75 89 VAL A O 1
ATOM 669 N N . ARG A 1 90 ? -12.119 -0.324 5.396 1.00 96.56 90 ARG A N 1
ATOM 670 C CA . ARG A 1 90 ? -12.874 0.920 5.440 1.00 96.56 90 ARG A CA 1
ATOM 671 C C . ARG A 1 90 ? -14.245 0.721 4.805 1.00 96.56 90 ARG A C 1
ATOM 673 O O . ARG A 1 90 ? -14.322 0.236 3.686 1.00 96.56 90 ARG A O 1
ATOM 680 N N . VAL A 1 91 ? -15.313 1.157 5.471 1.00 91.75 91 VAL A N 1
ATOM 681 C CA . VAL A 1 91 ? -16.701 0.979 4.996 1.00 91.75 91 VAL A CA 1
ATOM 682 C C . VAL A 1 91 ? -17.067 1.939 3.856 1.00 91.75 91 VAL A C 1
ATOM 684 O O . VAL A 1 91 ? -17.754 1.547 2.919 1.00 91.75 91 VAL A O 1
ATOM 687 N N . LYS A 1 92 ? -16.645 3.213 3.916 1.00 87.56 92 LYS A N 1
ATOM 688 C CA . LYS A 1 92 ? -16.994 4.218 2.892 1.00 87.56 92 LYS A CA 1
ATOM 689 C C . LYS A 1 92 ? -15.872 5.241 2.627 1.00 87.56 92 LYS A C 1
ATOM 691 O O . LYS A 1 92 ? -15.509 5.986 3.546 1.00 87.56 92 LYS A O 1
ATOM 696 N N . PRO A 1 93 ? -15.387 5.354 1.371 1.00 89.88 93 PRO A N 1
ATOM 697 C CA . PRO A 1 93 ? -15.485 4.336 0.320 1.00 89.88 93 PRO A CA 1
ATOM 698 C C . PRO A 1 93 ? -14.875 3.008 0.774 1.00 89.88 93 PRO A C 1
ATOM 700 O O . PRO A 1 93 ? -13.980 3.000 1.622 1.00 89.88 93 PRO A O 1
ATOM 703 N N . GLU A 1 94 ? -15.354 1.917 0.186 1.00 95.44 94 GLU A N 1
ATOM 704 C CA . GLU A 1 94 ? -14.841 0.581 0.458 1.00 95.44 94 GLU A CA 1
ATOM 705 C C . GLU A 1 94 ? -13.341 0.515 0.148 1.00 95.44 94 GLU A C 1
ATOM 707 O O . GLU A 1 94 ? -12.890 0.885 -0.941 1.00 95.44 94 GLU A O 1
ATOM 712 N N . THR A 1 95 ? -12.551 0.137 1.149 1.00 97.81 95 THR A N 1
ATOM 713 C CA . THR A 1 95 ? -11.099 -0.041 1.037 1.00 97.81 95 THR A CA 1
ATOM 714 C C . THR A 1 95 ? -10.704 -1.250 1.859 1.00 97.81 95 THR A C 1
ATOM 716 O O . THR A 1 95 ? -11.160 -1.383 2.991 1.00 97.81 95 THR A O 1
ATOM 719 N N . VAL A 1 96 ? -9.849 -2.103 1.313 1.00 98.12 96 VAL A N 1
ATOM 720 C CA . VAL A 1 96 ? -9.321 -3.278 2.004 1.00 98.12 96 VAL A CA 1
ATOM 721 C C . VAL A 1 96 ? -7.803 -3.229 1.948 1.00 98.12 96 VAL A C 1
ATOM 723 O O . VAL A 1 96 ? -7.225 -3.029 0.880 1.00 98.12 96 VAL A O 1
ATOM 726 N N . ILE A 1 97 ? -7.172 -3.406 3.102 1.00 98.25 97 ILE A N 1
ATOM 727 C CA . ILE A 1 97 ? -5.750 -3.703 3.247 1.00 98.25 97 ILE A CA 1
ATOM 728 C C . ILE A 1 97 ? -5.684 -5.049 3.958 1.00 98.25 97 ILE A C 1
ATOM 730 O O . ILE A 1 97 ? -6.119 -5.148 5.102 1.00 98.25 97 ILE A O 1
ATOM 734 N N . SER A 1 98 ? -5.163 -6.079 3.306 1.00 97.69 98 SER A N 1
ATOM 735 C CA . SER A 1 98 ? -4.928 -7.373 3.943 1.00 97.69 98 SER A CA 1
ATOM 736 C C . SER A 1 98 ? -3.473 -7.780 3.826 1.00 97.69 98 SER A C 1
ATOM 738 O O . SER A 1 98 ? -2.851 -7.560 2.787 1.00 97.69 98 SER A O 1
ATOM 740 N N . PHE A 1 99 ? -2.951 -8.415 4.868 1.00 97.25 99 PHE A N 1
ATOM 741 C CA . PHE A 1 99 ? -1.619 -8.996 4.863 1.00 97.25 99 PHE A CA 1
ATOM 742 C C . PHE A 1 99 ? -1.659 -10.402 5.447 1.00 97.25 99 PHE A C 1
ATOM 744 O O . PHE A 1 99 ? -2.003 -10.579 6.616 1.00 97.25 99 PHE A O 1
ATOM 751 N N . ARG A 1 100 ? -1.313 -11.398 4.634 1.00 94.56 100 ARG A N 1
ATOM 752 C CA . ARG A 1 100 ? -1.288 -12.814 5.020 1.00 94.56 100 ARG A CA 1
ATOM 753 C C . ARG A 1 100 ? -0.097 -13.481 4.352 1.00 94.56 100 ARG A C 1
ATOM 755 O O . ARG A 1 100 ? 0.128 -13.236 3.175 1.00 94.56 100 ARG A O 1
ATOM 762 N N . GLU A 1 101 ? 0.655 -14.293 5.095 1.00 91.19 101 GLU A N 1
ATOM 763 C CA . GLU A 1 101 ? 1.759 -15.102 4.544 1.00 91.19 101 GLU A CA 1
ATOM 764 C C . GLU A 1 101 ? 2.768 -14.282 3.708 1.00 91.19 101 GLU A C 1
ATOM 766 O O . GLU A 1 101 ? 3.253 -14.716 2.669 1.00 91.19 101 GLU A O 1
ATOM 771 N N . GLY A 1 102 ? 3.071 -13.049 4.132 1.00 90.81 102 GLY A N 1
ATOM 772 C CA . GLY A 1 102 ? 3.997 -12.168 3.407 1.00 90.81 102 GLY A CA 1
ATOM 773 C C . GLY A 1 102 ? 3.405 -11.475 2.173 1.00 90.81 102 GLY A C 1
ATOM 774 O O . GLY A 1 102 ? 4.120 -10.743 1.486 1.00 90.81 102 GLY A O 1
ATOM 775 N N . LYS A 1 103 ? 2.113 -11.675 1.897 1.00 96.25 103 LYS A N 1
ATOM 776 C CA . LYS A 1 103 ? 1.390 -11.067 0.785 1.00 96.25 103 LYS A CA 1
ATOM 777 C C . LYS A 1 103 ? 0.538 -9.892 1.245 1.00 96.25 103 LYS A C 1
ATOM 779 O O . LYS A 1 103 ? -0.431 -10.070 1.982 1.00 96.25 103 LYS A O 1
ATOM 784 N N . LEU A 1 104 ? 0.845 -8.704 0.733 1.00 97.81 104 LEU A N 1
ATOM 785 C CA . LEU A 1 104 ? -0.020 -7.529 0.818 1.00 97.81 104 LEU A CA 1
ATOM 786 C C . LEU A 1 104 ? -1.073 -7.582 -0.292 1.00 97.81 104 LEU A C 1
ATOM 788 O O . LEU A 1 104 ? -0.740 -7.813 -1.453 1.00 97.81 104 LEU A O 1
ATOM 792 N N . VAL A 1 105 ? -2.320 -7.264 0.041 1.00 98.19 105 VAL A N 1
ATOM 793 C CA . VAL A 1 105 ? -3.359 -6.884 -0.920 1.00 98.19 105 VAL A CA 1
ATOM 794 C C . VAL A 1 105 ? -3.978 -5.565 -0.475 1.00 98.19 105 VAL A C 1
ATOM 796 O O . VAL A 1 105 ? -4.528 -5.453 0.616 1.00 98.19 105 VAL A O 1
ATOM 799 N N . PHE A 1 106 ? -3.907 -4.565 -1.343 1.00 98.56 106 PHE A N 1
ATOM 800 C CA . PHE A 1 106 ? -4.623 -3.304 -1.233 1.00 98.56 106 PHE A CA 1
ATOM 801 C C . PHE A 1 106 ? -5.696 -3.248 -2.315 1.00 98.56 106 PHE A C 1
ATOM 803 O O . PHE A 1 106 ? -5.412 -3.499 -3.486 1.00 98.56 106 PHE A O 1
ATOM 810 N N . HIS A 1 107 ? -6.918 -2.883 -1.946 1.00 97.69 107 HIS A N 1
ATOM 811 C CA . HIS A 1 107 ? -8.034 -2.735 -2.871 1.00 97.69 107 HIS A CA 1
ATOM 812 C C . HIS A 1 107 ? -8.866 -1.506 -2.521 1.00 97.69 107 HIS A C 1
ATOM 814 O O . HIS A 1 107 ? -9.260 -1.325 -1.368 1.00 97.69 107 HIS A O 1
ATOM 820 N N . ARG A 1 108 ? -9.167 -0.672 -3.520 1.00 96.44 108 ARG A N 1
ATOM 821 C CA . ARG A 1 108 ? -10.061 0.479 -3.366 1.00 96.44 108 ARG A CA 1
ATOM 822 C C . ARG A 1 108 ? -10.712 0.844 -4.692 1.00 96.44 108 ARG A C 1
ATOM 824 O O . ARG A 1 108 ? -10.030 1.220 -5.644 1.00 96.44 108 ARG A O 1
ATOM 831 N N . GLY A 1 109 ? -12.042 0.823 -4.735 1.00 92.00 109 GLY A N 1
ATOM 832 C CA . GLY A 1 109 ? -12.787 1.124 -5.956 1.00 92.00 109 GLY A CA 1
ATOM 833 C C . GLY A 1 109 ? -12.394 0.176 -7.088 1.00 92.00 109 GLY A C 1
ATOM 834 O O . GLY A 1 109 ? -12.545 -1.028 -6.960 1.00 92.00 109 GLY A O 1
ATOM 835 N N . ASN A 1 110 ? -11.877 0.717 -8.191 1.00 94.44 110 ASN A N 1
ATOM 836 C CA . ASN A 1 110 ? -11.440 -0.077 -9.337 1.00 94.44 110 ASN A CA 1
ATOM 837 C C . ASN A 1 110 ? -9.937 -0.373 -9.357 1.00 94.44 110 ASN A C 1
ATOM 839 O O . ASN A 1 110 ? -9.452 -0.822 -10.391 1.00 94.44 110 ASN A O 1
ATOM 843 N N . VAL A 1 111 ? -9.183 -0.085 -8.293 1.00 97.31 111 VAL A N 1
ATOM 844 C CA . VAL A 1 111 ? -7.742 -0.361 -8.255 1.00 97.31 111 VAL A CA 1
ATOM 845 C C . VAL A 1 111 ? -7.397 -1.420 -7.224 1.00 97.31 111 VAL A C 1
ATOM 847 O O . VAL A 1 111 ? -7.999 -1.493 -6.150 1.00 97.31 111 VAL A O 1
ATOM 850 N N . ARG A 1 112 ? -6.382 -2.215 -7.553 1.00 98.06 112 ARG A N 1
ATOM 851 C CA . ARG A 1 112 ? -5.811 -3.229 -6.672 1.00 98.06 112 ARG A CA 1
ATOM 852 C C . ARG A 1 112 ? -4.295 -3.213 -6.793 1.00 98.06 112 ARG A C 1
ATOM 854 O O . ARG A 1 112 ? -3.768 -3.041 -7.889 1.00 98.06 112 ARG A O 1
ATOM 861 N N . MET A 1 113 ? -3.613 -3.398 -5.674 1.00 98.50 113 MET A N 1
ATOM 862 C CA . MET A 1 113 ? -2.180 -3.654 -5.620 1.00 98.50 113 MET A CA 1
ATOM 863 C C . MET A 1 113 ? -1.955 -4.913 -4.793 1.00 98.50 113 MET A C 1
ATOM 865 O O . MET A 1 113 ? -2.499 -5.030 -3.699 1.00 98.50 113 MET A O 1
ATOM 869 N N . GLU A 1 114 ? -1.171 -5.850 -5.308 1.00 98.44 114 GLU A N 1
ATOM 870 C CA . GLU A 1 114 ? -0.698 -7.010 -4.557 1.00 98.44 114 GLU A CA 1
ATOM 871 C C . GLU A 1 114 ? 0.821 -6.994 -4.520 1.00 98.44 114 GLU A C 1
ATOM 873 O O . GLU A 1 114 ? 1.454 -6.674 -5.527 1.00 98.44 114 GLU A O 1
ATOM 878 N N . VAL A 1 115 ? 1.398 -7.346 -3.377 1.00 97.69 115 VAL A N 1
ATOM 879 C CA . VAL A 1 115 ? 2.849 -7.447 -3.220 1.00 97.69 115 VAL A CA 1
ATOM 880 C C . VAL A 1 115 ? 3.172 -8.758 -2.536 1.00 97.69 115 VAL A C 1
ATOM 882 O O . VAL A 1 115 ? 2.646 -9.026 -1.461 1.00 97.69 115 VAL A O 1
ATOM 885 N N . GLU A 1 116 ? 4.022 -9.565 -3.161 1.00 95.38 116 GLU A N 1
ATOM 886 C CA . GLU A 1 116 ? 4.428 -10.873 -2.656 1.00 95.38 116 GLU A CA 1
ATOM 887 C C . GLU A 1 116 ? 5.891 -11.137 -3.034 1.00 95.38 116 GLU A C 1
ATOM 889 O O . GLU A 1 116 ? 6.250 -11.262 -4.212 1.00 95.38 116 GLU A O 1
ATOM 894 N N . GLY A 1 117 ? 6.767 -11.180 -2.029 1.00 88.94 117 GLY A N 1
ATOM 895 C CA . GLY A 1 117 ? 8.208 -11.292 -2.248 1.00 88.94 117 GLY A CA 1
ATOM 896 C C . GLY A 1 117 ? 8.759 -10.102 -3.043 1.00 88.94 117 GL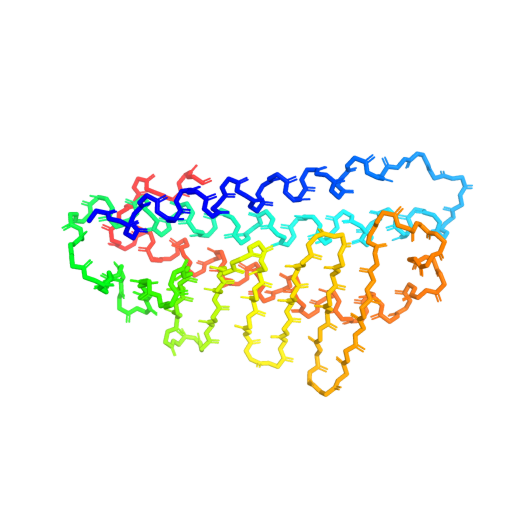Y A C 1
ATOM 897 O O . GLY A 1 117 ? 8.809 -8.986 -2.533 1.00 88.94 117 GLY A O 1
ATOM 898 N N . ARG A 1 118 ? 9.208 -10.347 -4.280 1.00 89.06 118 ARG A N 1
ATOM 899 C CA . ARG A 1 118 ? 9.713 -9.308 -5.203 1.00 89.06 118 ARG A CA 1
ATOM 900 C C . ARG A 1 118 ? 8.679 -8.839 -6.225 1.00 89.06 118 ARG A C 1
ATOM 902 O O . ARG A 1 118 ? 8.948 -7.926 -6.993 1.00 89.06 118 ARG A O 1
ATOM 909 N N . ARG A 1 119 ? 7.510 -9.473 -6.269 1.00 96.00 119 ARG A N 1
ATOM 910 C CA . ARG A 1 119 ? 6.529 -9.252 -7.330 1.00 96.00 119 ARG A CA 1
ATOM 911 C C . ARG A 1 119 ? 5.480 -8.263 -6.862 1.00 96.00 119 ARG A C 1
ATOM 913 O O . ARG A 1 119 ? 4.918 -8.411 -5.777 1.00 96.00 119 ARG A O 1
ATOM 920 N N . VAL A 1 120 ? 5.217 -7.269 -7.700 1.00 97.75 120 VAL A N 1
ATOM 921 C CA . VAL A 1 120 ? 4.185 -6.259 -7.495 1.00 97.75 120 VAL A CA 1
ATOM 922 C C . VAL A 1 120 ? 3.193 -6.357 -8.638 1.00 97.75 120 VAL A C 1
ATOM 924 O O . VAL A 1 120 ? 3.529 -6.132 -9.799 1.00 97.75 120 VAL A O 1
ATOM 927 N N . LYS A 1 121 ? 1.946 -6.679 -8.311 1.00 98.44 121 LYS A N 1
ATOM 928 C CA . LYS A 1 121 ? 0.843 -6.705 -9.266 1.00 98.44 121 LYS A CA 1
ATOM 929 C C . LYS A 1 121 ? -0.011 -5.464 -9.087 1.00 98.44 121 LYS A C 1
ATOM 931 O O . LYS A 1 121 ? -0.615 -5.266 -8.037 1.00 98.44 121 LYS A O 1
ATOM 936 N N . LEU A 1 122 ? -0.085 -4.643 -10.125 1.00 98.38 122 LEU A N 1
ATOM 937 C CA . LEU A 1 122 ? -0.907 -3.440 -10.176 1.00 98.38 122 LEU A CA 1
ATOM 938 C C . LEU A 1 122 ? -2.113 -3.711 -11.071 1.00 98.38 122 LEU A C 1
ATOM 940 O O . LEU A 1 122 ? -1.963 -4.251 -12.164 1.00 98.38 122 LEU A O 1
ATOM 944 N N . CYS A 1 123 ? -3.305 -3.316 -10.640 1.00 98.12 123 CYS A N 1
ATOM 945 C CA . CYS A 1 123 ? -4.526 -3.477 -11.416 1.00 98.12 123 CYS A CA 1
ATOM 946 C C . CYS A 1 123 ? -5.383 -2.216 -11.395 1.00 98.12 123 CYS A C 1
ATOM 948 O O . CYS A 1 123 ? -5.486 -1.522 -10.379 1.00 98.12 123 CYS A O 1
ATOM 950 N N . LYS A 1 124 ? -6.060 -1.974 -12.516 1.00 96.81 124 LYS A N 1
ATOM 951 C CA . LYS A 1 124 ? -7.126 -0.991 -12.679 1.00 96.81 124 LYS A CA 1
ATOM 952 C C . LYS A 1 124 ? -8.223 -1.594 -13.554 1.00 96.81 124 LYS A C 1
ATOM 954 O O . LYS A 1 124 ? -7.977 -1.924 -14.712 1.00 96.81 124 LYS A O 1
ATOM 959 N N . LEU A 1 125 ? -9.438 -1.698 -13.019 1.00 94.00 125 LEU A N 1
ATOM 960 C CA . LEU A 1 125 ? -10.540 -2.464 -13.610 1.00 94.00 125 LEU A CA 1
ATOM 961 C C . LEU A 1 125 ? -10.076 -3.907 -13.887 1.00 94.00 125 LEU A C 1
ATOM 963 O O . LEU A 1 125 ? -9.525 -4.555 -13.002 1.00 94.00 125 LEU A O 1
ATOM 967 N N . HIS A 1 126 ? -10.262 -4.392 -15.112 1.00 93.69 126 HIS A N 1
ATOM 968 C CA . HIS A 1 126 ? -9.844 -5.726 -15.545 1.00 93.69 126 HIS A CA 1
ATOM 969 C C . HIS A 1 126 ? -8.391 -5.776 -16.036 1.00 93.69 126 HIS A C 1
ATOM 971 O O . HIS A 1 126 ? -7.886 -6.851 -16.350 1.00 93.69 126 HIS A O 1
ATOM 977 N N . TYR A 1 127 ? -7.715 -4.627 -16.121 1.00 97.25 127 TYR A N 1
ATOM 978 C CA . TYR A 1 127 ? -6.344 -4.554 -16.600 1.00 97.25 127 TYR A CA 1
ATOM 979 C C . TYR A 1 127 ? -5.368 -4.683 -15.433 1.00 97.25 127 TYR A C 1
ATOM 981 O O . TYR A 1 127 ? -5.388 -3.864 -14.515 1.00 97.25 127 TYR A O 1
ATOM 989 N N . CYS A 1 128 ? -4.507 -5.697 -15.481 1.00 97.31 128 CYS A N 1
ATOM 990 C CA . CYS A 1 128 ? -3.489 -5.966 -14.473 1.00 97.31 128 CYS A CA 1
ATOM 991 C C . CYS A 1 128 ? -2.118 -6.141 -15.119 1.00 97.31 128 CYS A C 1
ATOM 993 O O . CYS A 1 128 ? -2.005 -6.693 -16.214 1.00 97.31 128 CYS A O 1
ATOM 995 N N . LYS A 1 129 ? -1.075 -5.749 -14.394 1.00 97.81 129 LYS A N 1
ATOM 996 C CA . LYS A 1 129 ? 0.312 -6.003 -14.763 1.00 97.81 129 LYS A CA 1
ATOM 997 C C . LYS A 1 129 ? 1.115 -6.403 -13.533 1.00 97.81 129 LYS A C 1
ATOM 999 O O . LYS A 1 12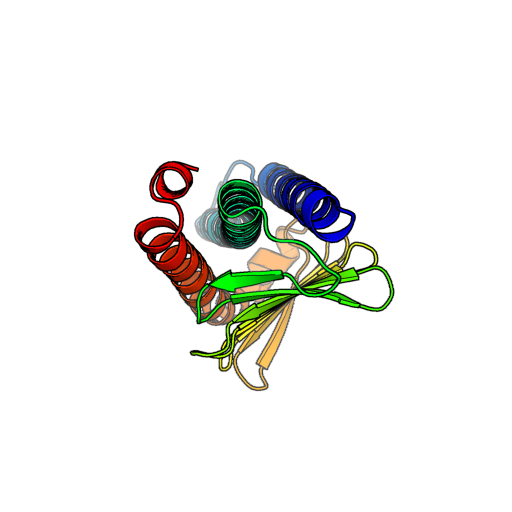9 ? 0.992 -5.770 -12.489 1.00 97.81 129 LYS A O 1
ATOM 1004 N N . GLU A 1 130 ? 1.897 -7.465 -13.666 1.00 97.69 130 GLU A N 1
ATOM 1005 C CA . GLU A 1 130 ? 2.845 -7.925 -12.655 1.00 97.69 130 GLU A CA 1
ATOM 1006 C C . GLU A 1 130 ? 4.250 -7.504 -13.077 1.00 97.69 130 GLU A C 1
ATOM 1008 O O . GLU A 1 130 ? 4.643 -7.735 -14.219 1.00 97.69 130 GLU A O 1
ATOM 1013 N N . VAL A 1 131 ? 4.972 -6.868 -12.160 1.00 96.25 131 VAL A N 1
ATOM 1014 C CA . VAL A 1 131 ? 6.327 -6.360 -12.361 1.00 96.25 131 VAL A CA 1
ATOM 1015 C C . VAL A 1 131 ? 7.196 -6.745 -11.169 1.00 96.25 131 VAL A C 1
ATOM 1017 O O . VAL A 1 131 ? 6.724 -6.739 -10.031 1.00 96.25 131 VAL A O 1
ATOM 1020 N N . ASP A 1 132 ? 8.461 -7.075 -11.414 1.00 96.06 132 ASP A N 1
ATOM 1021 C CA . ASP A 1 132 ? 9.498 -7.072 -10.383 1.00 96.06 132 ASP A CA 1
ATOM 1022 C C . ASP A 1 132 ? 10.161 -5.682 -10.374 1.00 96.06 132 ASP A C 1
ATOM 1024 O O . ASP A 1 132 ? 10.906 -5.364 -11.306 1.00 96.06 132 ASP A O 1
ATOM 1028 N N . PRO A 1 133 ? 9.918 -4.828 -9.358 1.00 94.00 133 PRO A N 1
ATOM 1029 C CA . PRO A 1 133 ? 10.512 -3.493 -9.296 1.00 94.00 133 PRO A CA 1
ATOM 1030 C C . PRO A 1 133 ? 12.046 -3.506 -9.236 1.00 94.00 133 PRO A C 1
ATOM 1032 O O . PRO A 1 133 ? 12.667 -2.489 -9.522 1.00 94.00 133 PRO A O 1
ATOM 1035 N N . THR A 1 134 ? 12.661 -4.640 -8.883 1.00 91.38 134 THR A N 1
ATOM 1036 C CA . THR A 1 134 ? 14.121 -4.808 -8.857 1.00 91.38 134 THR A CA 1
ATOM 1037 C C . THR A 1 134 ? 14.695 -5.193 -10.224 1.00 91.38 134 THR A C 1
ATOM 1039 O O . THR A 1 134 ? 15.896 -5.052 -10.456 1.00 91.38 134 THR A O 1
ATOM 1042 N N . ASN A 1 135 ? 13.850 -5.613 -11.172 1.00 94.06 135 ASN A N 1
ATOM 1043 C CA . ASN A 1 135 ? 14.236 -5.896 -12.550 1.00 94.06 135 ASN A CA 1
ATOM 1044 C C . ASN A 1 135 ? 14.049 -4.652 -13.430 1.00 94.06 135 ASN A C 1
ATOM 1046 O O . ASN A 1 135 ? 13.036 -4.475 -14.111 1.00 94.06 135 ASN A O 1
ATOM 1050 N N . ARG A 1 136 ? 15.065 -3.784 -13.452 1.00 90.44 136 ARG A N 1
ATOM 1051 C CA . ARG A 1 136 ? 15.014 -2.513 -14.194 1.00 90.44 136 ARG A CA 1
ATOM 1052 C C . ARG A 1 136 ? 14.708 -2.688 -15.683 1.00 90.44 136 ARG A C 1
ATOM 1054 O O . ARG A 1 136 ? 13.987 -1.869 -16.245 1.00 90.44 136 ARG A O 1
ATOM 1061 N N . LYS A 1 137 ? 15.216 -3.749 -16.315 1.00 93.19 137 LYS A N 1
ATOM 1062 C CA . LYS A 1 137 ? 14.959 -4.027 -17.734 1.00 93.19 137 LYS A CA 1
ATOM 1063 C C . LYS A 1 137 ? 13.467 -4.254 -17.985 1.00 93.19 137 LYS A C 1
ATOM 1065 O O . LYS A 1 137 ? 12.898 -3.589 -18.845 1.00 93.19 137 LYS A O 1
ATOM 1070 N N . GLN A 1 138 ? 12.831 -5.103 -17.174 1.00 95.00 138 GLN A N 1
ATOM 1071 C CA . GLN A 1 138 ? 11.384 -5.324 -17.239 1.00 95.00 138 GLN A CA 1
ATOM 1072 C C . GLN A 1 138 ? 10.611 -4.018 -17.013 1.00 95.00 138 GLN A C 1
ATOM 1074 O O . GLN A 1 138 ? 9.696 -3.701 -17.769 1.00 95.00 138 GLN A O 1
ATOM 1079 N N . VAL A 1 139 ? 10.994 -3.237 -15.996 1.00 95.38 139 VAL A N 1
ATOM 1080 C CA . VAL A 1 139 ? 10.337 -1.955 -15.700 1.00 95.38 139 VAL A CA 1
ATOM 1081 C C . VAL A 1 139 ? 10.397 -1.019 -16.908 1.00 95.38 139 VAL A C 1
ATOM 1083 O O . VAL A 1 139 ? 9.374 -0.437 -17.258 1.00 95.38 139 VAL A O 1
ATOM 1086 N N . ILE A 1 140 ? 11.563 -0.887 -17.554 1.00 96.06 140 ILE A N 1
ATOM 1087 C CA . ILE A 1 140 ? 11.761 -0.035 -18.740 1.00 96.06 140 ILE A CA 1
ATOM 1088 C C . ILE A 1 140 ? 10.859 -0.477 -19.898 1.00 96.06 140 ILE A C 1
ATOM 1090 O O . ILE A 1 140 ? 10.179 0.362 -20.494 1.00 96.06 140 ILE A O 1
ATOM 1094 N N . GLU A 1 141 ? 10.825 -1.777 -20.191 1.00 96.69 141 GLU A N 1
ATOM 1095 C CA . GLU A 1 141 ? 10.026 -2.361 -21.278 1.00 96.69 141 GLU A CA 1
ATOM 1096 C C . GLU A 1 141 ? 8.516 -2.131 -21.092 1.00 96.69 141 GLU A C 1
ATOM 1098 O O . GLU A 1 141 ? 7.768 -2.036 -22.066 1.00 96.69 141 GLU A O 1
ATOM 1103 N N . GLU A 1 142 ? 8.064 -1.984 -19.846 1.00 96.38 142 GLU A N 1
ATOM 1104 C CA . GLU A 1 142 ? 6.647 -1.915 -19.477 1.00 96.38 142 GLU A CA 1
ATOM 1105 C C . GLU A 1 142 ? 6.224 -0.547 -18.910 1.00 96.38 142 GLU A C 1
ATOM 1107 O O . GLU A 1 142 ? 5.120 -0.393 -18.371 1.00 96.38 142 GLU A O 1
ATOM 1112 N N . LEU A 1 143 ? 7.085 0.469 -19.033 1.00 95.81 143 LEU A N 1
ATOM 1113 C CA . LEU A 1 143 ? 6.900 1.796 -18.437 1.00 95.81 143 LEU A CA 1
ATOM 1114 C C . LEU A 1 143 ? 5.514 2.415 -18.684 1.00 95.81 143 LEU A C 1
ATOM 1116 O O . LEU A 1 143 ? 4.902 2.879 -17.715 1.00 95.81 143 LEU A O 1
ATOM 1120 N N . PRO A 1 144 ? 4.989 2.468 -19.928 1.00 96.50 144 PRO A N 1
ATOM 1121 C CA . PRO A 1 144 ? 3.685 3.078 -20.183 1.00 96.50 144 PRO A CA 1
ATOM 1122 C C . PRO A 1 144 ? 2.550 2.419 -19.388 1.00 96.50 144 PRO A C 1
ATOM 1124 O O . PRO A 1 144 ? 1.713 3.109 -18.798 1.00 96.50 144 PRO A O 1
ATOM 1127 N N . GLN A 1 145 ? 2.545 1.088 -19.340 1.00 97.06 145 GLN A N 1
ATOM 1128 C CA . GLN A 1 145 ? 1.547 0.275 -18.653 1.00 97.06 145 GLN A CA 1
ATOM 1129 C C . GLN A 1 145 ? 1.668 0.439 -17.135 1.00 97.06 145 GLN A C 1
ATOM 1131 O O . GLN A 1 145 ? 0.656 0.636 -16.454 1.00 97.06 145 GLN A O 1
ATOM 1136 N N . ILE A 1 146 ? 2.900 0.426 -16.614 1.00 97.25 146 ILE A N 1
ATOM 1137 C CA . ILE A 1 146 ? 3.182 0.644 -15.192 1.00 97.25 146 ILE A CA 1
ATOM 1138 C C . ILE A 1 146 ? 2.681 2.024 -14.768 1.00 97.25 146 ILE A C 1
ATOM 1140 O O . ILE A 1 146 ? 1.899 2.109 -13.827 1.00 97.25 146 ILE A O 1
ATOM 1144 N N . PHE A 1 147 ? 3.031 3.102 -15.477 1.00 97.12 147 PHE A N 1
ATOM 1145 C CA . PHE A 1 147 ? 2.580 4.453 -15.118 1.00 97.12 147 PHE A CA 1
ATOM 1146 C C . PHE A 1 147 ? 1.057 4.612 -15.167 1.00 97.12 147 PHE A C 1
ATOM 1148 O O . PHE A 1 147 ? 0.476 5.260 -14.289 1.00 97.12 147 PHE A O 1
ATOM 1155 N N . TYR A 1 148 ? 0.399 4.018 -16.168 1.00 96.94 148 TYR A N 1
ATOM 1156 C CA . TYR A 1 148 ? -1.059 4.041 -16.278 1.00 96.94 148 TYR A CA 1
ATOM 1157 C C . TYR A 1 148 ? -1.738 3.437 -15.038 1.00 96.94 148 TYR A C 1
ATOM 1159 O O . TYR A 1 148 ? -2.680 4.024 -14.491 1.00 96.94 148 TYR A O 1
ATOM 1167 N N . LEU A 1 149 ? -1.245 2.281 -14.587 1.00 98.06 149 LEU A N 1
ATOM 1168 C CA . LEU A 1 149 ? -1.757 1.566 -13.419 1.00 98.06 149 LEU A CA 1
ATOM 1169 C C . LEU A 1 149 ? -1.384 2.273 -12.112 1.00 98.06 149 LEU A C 1
ATOM 1171 O O . LEU A 1 149 ? -2.246 2.524 -11.264 1.00 98.06 149 LEU A O 1
ATOM 1175 N N . LEU A 1 150 ? -0.114 2.653 -11.979 1.00 96.88 150 LEU A N 1
ATOM 1176 C CA . LEU A 1 150 ? 0.463 3.230 -10.772 1.00 96.88 150 LEU A CA 1
ATOM 1177 C C . LEU A 1 150 ? -0.213 4.545 -10.398 1.00 96.88 150 LEU A C 1
ATOM 1179 O O . LEU A 1 150 ? -0.537 4.737 -9.233 1.00 96.88 150 LEU A O 1
ATOM 1183 N N . ARG A 1 151 ? -0.553 5.399 -11.375 1.00 96.31 151 ARG A N 1
ATOM 1184 C CA . ARG A 1 151 ? -1.317 6.634 -11.123 1.00 96.31 151 ARG A CA 1
ATOM 1185 C C . ARG A 1 151 ? -2.642 6.367 -10.406 1.00 96.31 151 ARG A C 1
ATOM 1187 O O . ARG A 1 151 ? -3.074 7.173 -9.586 1.00 96.31 151 ARG A O 1
ATOM 1194 N N . GLY A 1 152 ? -3.336 5.283 -10.746 1.00 95.81 152 GLY A N 1
ATOM 1195 C CA . GLY A 1 152 ? -4.581 4.909 -10.075 1.00 95.81 152 GLY A CA 1
ATOM 1196 C C . GLY A 1 152 ? -4.333 4.422 -8.649 1.00 95.81 152 GLY A C 1
ATOM 1197 O O . GLY A 1 152 ? -5.046 4.828 -7.729 1.00 95.81 152 GLY A O 1
ATOM 1198 N N . VAL A 1 153 ? -3.318 3.577 -8.478 1.00 97.38 153 VAL A N 1
ATOM 1199 C CA . VAL A 1 153 ? -2.944 2.983 -7.190 1.00 97.38 153 VAL A CA 1
ATOM 1200 C C . VAL A 1 153 ? -2.467 4.053 -6.209 1.00 97.38 153 VAL A C 1
ATOM 1202 O O . VAL A 1 153 ? -3.083 4.199 -5.156 1.00 97.38 153 VAL A O 1
ATOM 1205 N N . THR A 1 154 ? -1.467 4.861 -6.568 1.00 97.62 154 THR A N 1
ATOM 1206 C CA . THR A 1 154 ? -0.881 5.888 -5.686 1.00 97.62 154 THR A CA 1
ATOM 1207 C C . THR A 1 154 ? -1.929 6.886 -5.205 1.00 97.62 154 THR A C 1
ATOM 1209 O O . THR A 1 154 ? -2.043 7.149 -4.013 1.00 97.62 154 THR A O 1
ATOM 1212 N N . ASN A 1 155 ? -2.802 7.364 -6.097 1.00 97.50 155 ASN A N 1
ATOM 1213 C CA . ASN A 1 155 ? -3.892 8.266 -5.717 1.00 97.50 155 ASN A CA 1
ATOM 1214 C C . ASN A 1 155 ? -4.869 7.642 -4.708 1.00 97.50 155 ASN A C 1
ATOM 1216 O O . ASN A 1 155 ? -5.401 8.337 -3.842 1.00 97.50 155 ASN A O 1
ATOM 1220 N N . ASN A 1 156 ? -5.162 6.347 -4.828 1.00 97.81 156 ASN A N 1
ATOM 1221 C CA . ASN A 1 156 ? -6.077 5.666 -3.913 1.00 97.81 156 ASN A CA 1
ATOM 1222 C C . ASN A 1 156 ? -5.416 5.323 -2.578 1.00 97.81 156 ASN A C 1
ATOM 1224 O O . ASN A 1 156 ? -6.088 5.399 -1.546 1.00 97.81 156 ASN A O 1
ATOM 1228 N N . VAL A 1 157 ? -4.126 4.994 -2.583 1.00 98.12 157 VAL A N 1
ATOM 1229 C CA . VAL A 1 157 ? -3.331 4.819 -1.365 1.00 98.12 157 VAL A CA 1
ATOM 1230 C C . VAL A 1 157 ? -3.240 6.140 -0.599 1.00 98.12 157 VAL A C 1
ATOM 1232 O O . VAL A 1 157 ? -3.643 6.185 0.562 1.00 98.12 157 VAL A O 1
ATOM 1235 N N . ARG A 1 158 ? -2.894 7.247 -1.264 1.00 97.56 158 ARG A N 1
ATOM 1236 C CA . ARG A 1 158 ? -2.840 8.575 -0.638 1.00 97.56 158 ARG A CA 1
ATOM 1237 C C . ARG A 1 158 ? -4.168 8.984 -0.013 1.00 97.56 158 ARG A C 1
ATOM 1239 O O . ARG A 1 158 ? -4.238 9.338 1.158 1.00 97.56 158 ARG A O 1
ATOM 1246 N N . LYS A 1 159 ? -5.276 8.799 -0.739 1.00 96.94 159 LYS A N 1
ATOM 1247 C CA . LYS A 1 159 ? -6.627 9.026 -0.193 1.00 96.94 159 LYS A CA 1
ATOM 1248 C C . LYS A 1 159 ? -6.979 8.095 0.972 1.00 96.94 159 LYS A C 1
ATOM 1250 O O . LYS A 1 159 ? -8.007 8.297 1.630 1.00 96.94 159 LYS A O 1
ATOM 1255 N N . THR A 1 160 ? -6.274 6.979 1.135 1.00 97.12 160 THR A N 1
ATOM 1256 C CA . THR A 1 160 ? -6.452 6.046 2.256 1.00 97.12 160 THR A CA 1
ATOM 1257 C C . THR A 1 160 ? -5.719 6.587 3.473 1.00 97.12 160 THR A C 1
ATOM 1259 O O . THR A 1 160 ? -6.357 6.728 4.517 1.00 97.12 160 THR A O 1
ATOM 1262 N N . LEU A 1 161 ? -4.479 7.045 3.302 1.00 96.88 161 LEU A N 1
ATOM 1263 C CA . LEU A 1 161 ? -3.730 7.768 4.328 1.00 96.88 161 LEU A CA 1
ATOM 1264 C C . LEU A 1 161 ? -4.448 9.051 4.787 1.00 96.88 161 LEU A C 1
ATOM 1266 O O . LEU A 1 161 ? -4.608 9.292 5.981 1.00 96.88 161 LEU A O 1
ATOM 1270 N N . ASP A 1 162 ? -5.004 9.837 3.865 1.00 96.19 162 ASP A N 1
ATOM 1271 C CA . ASP A 1 162 ? -5.817 11.011 4.217 1.00 96.19 162 ASP A CA 1
ATOM 1272 C C . ASP A 1 162 ? -7.031 10.637 5.072 1.00 96.19 162 ASP A C 1
ATOM 1274 O O . ASP A 1 162 ? -7.449 11.370 5.969 1.00 96.19 162 ASP A O 1
ATOM 1278 N N . SER A 1 163 ? -7.616 9.467 4.823 1.00 95.38 163 SER A N 1
ATOM 1279 C CA . SER A 1 163 ? -8.772 9.019 5.589 1.00 95.38 163 SER A CA 1
ATOM 1280 C C . SER A 1 163 ? -8.421 8.504 6.977 1.00 95.38 163 SER A C 1
ATOM 1282 O O . SER A 1 163 ? -9.196 8.728 7.908 1.00 95.38 163 SER A O 1
ATOM 1284 N N . THR A 1 164 ? -7.263 7.863 7.143 1.00 96.38 164 THR A N 1
ATOM 1285 C CA . THR A 1 164 ? -6.753 7.509 8.471 1.00 96.38 164 THR A CA 1
ATOM 1286 C C . THR A 1 164 ? -6.337 8.770 9.232 1.00 96.38 164 THR A C 1
ATOM 1288 O O . THR A 1 164 ? -6.598 8.855 10.427 1.00 96.38 164 THR A O 1
ATOM 1291 N N . ASN A 1 165 ? -5.841 9.812 8.550 1.00 96.19 165 ASN A N 1
ATOM 1292 C CA . ASN A 1 165 ? -5.621 11.145 9.130 1.00 96.19 165 ASN A CA 1
ATOM 1293 C C . ASN A 1 165 ? -6.912 11.791 9.649 1.00 96.19 165 ASN A C 1
ATOM 1295 O O . ASN A 1 165 ? -6.937 12.319 10.760 1.00 96.19 165 ASN A O 1
ATOM 1299 N N . VAL A 1 166 ? -8.000 11.747 8.877 1.00 95.00 166 VAL A N 1
ATOM 1300 C CA . VAL A 1 166 ? -9.304 12.262 9.329 1.00 95.00 166 VAL A CA 1
ATOM 1301 C C . VAL A 1 166 ? -9.834 11.462 10.523 1.00 95.00 166 VAL A C 1
ATOM 1303 O O . VAL A 1 166 ? -10.357 12.057 11.462 1.00 95.00 166 VAL A O 1
ATOM 1306 N N . CYS A 1 167 ? -9.675 10.136 10.506 1.00 94.88 167 CYS A N 1
ATOM 1307 C CA . CYS A 1 167 ? -10.014 9.259 11.630 1.00 94.88 167 CYS A CA 1
ATOM 1308 C C . CYS A 1 167 ? -9.200 9.649 12.884 1.00 94.88 167 CYS A C 1
ATOM 1310 O O . CYS A 1 167 ? -9.786 9.923 13.927 1.00 94.88 167 CYS A O 1
ATOM 1312 N N . ALA A 1 168 ? -7.878 9.820 12.759 1.00 96.38 168 ALA A N 1
ATOM 1313 C CA . ALA A 1 168 ? -7.006 10.261 13.850 1.00 96.38 168 ALA A CA 1
ATOM 1314 C C . ALA A 1 168 ? -7.428 11.619 14.425 1.00 96.38 168 ALA A C 1
ATOM 1316 O O . ALA A 1 168 ? -7.594 11.743 15.630 1.00 96.38 168 ALA A O 1
ATOM 1317 N N . ARG A 1 169 ? -7.688 12.630 13.584 1.00 95.31 169 ARG A N 1
ATOM 1318 C CA . ARG A 1 169 ? -8.121 13.965 14.048 1.00 95.31 169 ARG A CA 1
ATOM 1319 C C . ARG A 1 169 ? -9.383 13.933 14.909 1.00 95.31 169 ARG A C 1
ATOM 1321 O O . ARG A 1 169 ? -9.549 14.810 15.746 1.00 95.31 169 ARG A O 1
ATOM 1328 N N . ARG A 1 170 ? -10.285 12.982 14.659 1.00 93.44 170 ARG A N 1
ATOM 1329 C CA . ARG A 1 170 ? -11.562 12.868 15.374 1.00 93.44 170 ARG A CA 1
ATOM 1330 C C . ARG A 1 170 ? -11.440 12.058 16.651 1.00 93.44 170 ARG A C 1
ATOM 1332 O O . ARG A 1 170 ? -12.008 12.443 17.661 1.00 93.44 170 ARG A O 1
ATOM 1339 N N . GLU A 1 171 ? -10.727 10.943 16.583 1.00 94.88 171 GLU A N 1
ATOM 1340 C CA . GLU A 1 171 ? -10.721 9.960 17.664 1.00 94.88 171 GLU A CA 1
ATOM 1341 C C . GLU A 1 171 ? -9.509 10.082 18.593 1.00 94.88 171 GLU A C 1
ATOM 1343 O O . GLU A 1 171 ? -9.621 9.830 19.785 1.00 94.88 171 GLU A O 1
ATOM 1348 N N . ALA A 1 172 ? -8.342 10.434 18.047 1.00 95.06 172 ALA A N 1
ATOM 1349 C CA . ALA A 1 172 ? -7.071 10.480 18.767 1.00 95.06 172 ALA A CA 1
ATOM 1350 C C . ALA A 1 172 ? -6.106 11.483 18.095 1.00 95.06 172 ALA A C 1
ATOM 1352 O O . ALA A 1 172 ? -5.214 11.079 17.340 1.00 95.06 172 ALA A O 1
ATOM 1353 N N . PRO A 1 173 ? -6.262 12.804 18.333 1.00 94.44 173 PRO A N 1
ATOM 1354 C CA . PRO A 1 173 ? -5.514 13.842 17.615 1.00 94.44 173 PRO A CA 1
ATOM 1355 C C . PRO A 1 173 ? -3.988 13.712 17.702 1.00 94.44 173 PRO A C 1
ATOM 1357 O O . PRO A 1 173 ? -3.290 14.091 16.767 1.00 94.44 173 PRO A O 1
ATOM 1360 N N . ALA A 1 174 ? -3.454 13.136 18.783 1.00 94.31 174 ALA A N 1
ATOM 1361 C CA . ALA A 1 174 ? -2.020 12.875 18.918 1.00 94.31 174 ALA A CA 1
ATOM 1362 C C . ALA A 1 174 ? -1.473 11.957 17.803 1.00 94.31 174 ALA A C 1
ATOM 1364 O O . ALA A 1 174 ? -0.337 12.129 17.36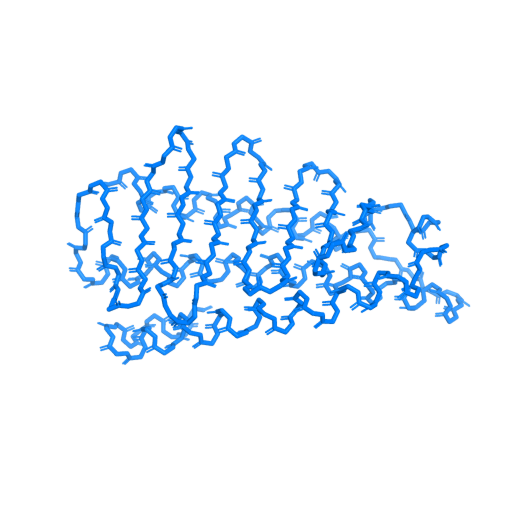3 1.00 94.31 174 ALA A O 1
ATOM 1365 N N . CYS A 1 175 ? -2.300 11.051 17.271 1.00 95.12 175 CYS A N 1
ATOM 1366 C CA . CYS A 1 175 ? -1.919 10.101 16.227 1.00 95.12 175 CYS A CA 1
ATOM 1367 C C . CYS A 1 175 ? -1.785 10.725 14.829 1.00 95.12 175 CYS A C 1
ATOM 1369 O O . CYS A 1 175 ? -1.385 10.035 13.895 1.00 95.12 175 CYS A O 1
ATOM 1371 N N . THR A 1 176 ? -2.114 12.009 14.628 1.00 91.88 176 THR A N 1
ATOM 1372 C CA . THR A 1 176 ? -2.006 12.645 13.299 1.00 91.88 176 THR A CA 1
ATOM 1373 C C . THR A 1 176 ? -0.570 12.942 12.879 1.00 91.88 176 THR A C 1
ATOM 1375 O O . THR A 1 176 ? -0.341 13.202 11.703 1.00 91.88 176 THR A O 1
ATOM 1378 N N . ARG A 1 177 ? 0.365 12.984 13.838 1.00 85.75 177 ARG A N 1
ATOM 1379 C CA . ARG A 1 177 ? 1.775 13.360 13.623 1.00 85.75 177 ARG A CA 1
ATOM 1380 C C . ARG A 1 177 ? 2.695 12.173 13.306 1.00 85.75 177 ARG A C 1
ATOM 1382 O O . ARG A 1 177 ? 3.879 12.395 13.092 1.00 85.75 177 ARG A O 1
ATOM 1389 N N . ILE A 1 178 ? 2.146 10.958 13.312 1.00 79.94 178 ILE A N 1
ATOM 1390 C CA . ILE A 1 178 ? 2.793 9.722 12.844 1.00 79.94 178 ILE A CA 1
ATOM 1391 C C . ILE A 1 178 ? 2.723 9.685 11.321 1.00 79.94 178 ILE A C 1
ATOM 1393 O O . ILE A 1 178 ? 3.737 9.346 10.690 1.00 79.94 178 ILE A O 1
#

Foldseek 3Di:
DVQLVQLLVQLVLLLVLLVVLLVLQDDDPDPLSVLLNVLSNLVSVLSNLVSLLSLLLSVLQVLQVADDQWGCSDPFWIWHDDPNKIWIFGVVQTWIWIDDPQWTWTDGDQWIWIDHDQWIWTGGHPDIDIDRSSPSVRSSVCSVVSVVRSVVSSVVSVVSSVVSLVSCVPRPVVSNVD

Sequence (178 aa):
MAVLERLEEVARSLEAIANRIRESVGPAESLAESRANTAIYSISEAIEEISMSLRKLKCIAEAKGAEGSVLAICTTWRVFEQDGGLVAVRVKPETVISFREGKLVFHRGNVRMEVEGRRVKLCKLHYCKEVDPTNRKQVIEELPQIFYLLRGVTNNVRKTLDSTNVCARREAPACTRI

pLDDT: mean 94.68, std 4.45, range [56.22, 98.56]